Protein AF-A0A1S3XI38-F1 (afdb_monomer)

Nearest PDB structures (foldseek):
  6ff7-assembly1_C  TM=2.423E-01  e=7.718E+00  Homo sapiens

Secondary structure (DSSP, 8-state):
--HHHHHHHHHHHHHHHHHHHHHTTTS-----TT--EEEEEEEEEEEEETTEEEEEEEEEEE----GGG--PPP--PPPTT-----PPPP----------

pLDDT: mean 75.16, std 11.04, range [54.78, 96.38]

Foldseek 3Di:
DDPVVVVVVVVVVVVVVVVVVVVVVPDDDDDDPPFDWDWDWAWPPPDDDPNDGDIDIDDTDGDPDDPVPDPDDPDQDADPVSDHDDDDDDDPDDDDDDDD

Mean predicted aligned error: 16.24 Å

Sequence (100 aa):
MDKVQLIRQRLLAAQSRQKSYADKRRRDLVFTIGDKVLLRVSPLKGVMRFGKRVFHVSMLRKCISDSSQVIEAPTIPLDEKLSYEEKPMAIVDRQIIKLR

Organism: Nicotiana tabacum (NCBI:txid4097)

Solvent-accessible surface area (backbone atoms only — not comparable to full-atom values): 6950 Å² total; per-residue (Å²): 130,60,71,68,58,55,50,52,51,52,50,50,54,50,52,52,51,54,50,50,60,54,51,73,74,64,63,78,89,81,80,58,95,88,66,48,65,45,74,44,75,44,78,40,84,94,46,66,59,95,89,36,86,40,66,43,77,45,68,83,38,86,44,90,70,65,82,87,73,64,76,77,76,78,85,74,85,64,46,99,83,70,53,80,86,90,72,92,78,80,85,87,78,83,89,82,84,82,82,131

Radius of gyration: 23.72 Å; Cα contacts (8 Å, |Δi|>4): 50; chains: 1; bounding box: 44×32×73 Å

Structure (mmCIF, N/CA/C/O backbone):
data_AF-A0A1S3XI38-F1
#
_entry.id   AF-A0A1S3XI38-F1
#
loop_
_atom_site.group_PDB
_atom_site.id
_atom_site.type_symbol
_atom_site.label_atom_id
_atom_site.label_alt_id
_atom_site.label_comp_id
_atom_site.label_asym_id
_atom_site.label_entity_id
_atom_site.label_seq_id
_atom_site.pdbx_PDB_ins_code
_atom_site.Cartn_x
_atom_site.Cartn_y
_atom_site.Cartn_z
_atom_site.occupancy
_atom_site.B_iso_or_equiv
_atom_site.auth_seq_id
_atom_site.auth_comp_id
_atom_site.auth_asym_id
_atom_site.auth_atom_id
_atom_site.pdbx_PDB_model_num
ATOM 1 N N . MET A 1 1 ? 24.839 5.321 -40.556 1.00 61.56 1 MET A N 1
ATOM 2 C CA . MET A 1 1 ? 24.607 4.432 -39.398 1.00 61.56 1 MET A CA 1
ATOM 3 C C . MET A 1 1 ? 24.409 3.025 -39.916 1.00 61.56 1 MET A C 1
ATOM 5 O O . MET A 1 1 ? 23.450 2.797 -40.649 1.00 61.56 1 MET A O 1
ATOM 9 N N . ASP A 1 2 ? 25.318 2.111 -39.591 1.00 86.50 2 ASP A N 1
ATOM 10 C CA . ASP A 1 2 ? 25.211 0.724 -40.041 1.00 86.50 2 ASP A CA 1
ATOM 11 C C . ASP A 1 2 ? 23.944 0.066 -39.487 1.00 86.50 2 ASP A C 1
ATOM 13 O O . ASP A 1 2 ? 23.654 0.142 -38.290 1.00 86.50 2 ASP A O 1
ATOM 17 N N . LYS A 1 3 ? 23.186 -0.626 -40.348 1.00 88.94 3 LYS A N 1
ATOM 18 C CA . LYS A 1 3 ? 21.930 -1.300 -39.960 1.00 88.94 3 LYS A CA 1
ATOM 19 C C . LYS A 1 3 ? 22.143 -2.292 -38.808 1.00 88.94 3 LYS A C 1
ATOM 21 O O . LYS A 1 3 ? 21.278 -2.445 -37.947 1.00 88.94 3 LYS A O 1
ATOM 26 N N . VAL A 1 4 ? 23.324 -2.907 -38.752 1.00 91.31 4 VAL A N 1
ATOM 27 C CA . VAL A 1 4 ? 23.741 -3.830 -37.687 1.00 91.31 4 VAL A CA 1
ATOM 28 C C . VAL A 1 4 ? 23.870 -3.120 -36.335 1.00 91.31 4 VAL A C 1
ATOM 30 O O . VAL A 1 4 ? 23.421 -3.651 -35.317 1.00 91.31 4 VAL A O 1
ATOM 33 N N . GLN A 1 5 ? 24.425 -1.906 -36.307 1.00 91.69 5 GLN A N 1
ATOM 34 C CA . GLN A 1 5 ? 24.540 -1.119 -35.076 1.00 91.69 5 GLN A CA 1
ATOM 35 C C . GLN A 1 5 ? 23.157 -0.738 -34.535 1.00 91.69 5 GLN A C 1
ATOM 37 O O . GLN A 1 5 ? 22.905 -0.878 -33.339 1.00 91.69 5 GLN A O 1
ATOM 42 N N . LEU A 1 6 ? 22.230 -0.354 -35.419 1.00 93.31 6 LEU A N 1
ATOM 43 C CA . LEU A 1 6 ? 20.861 -0.002 -35.036 1.00 93.31 6 LEU A CA 1
ATOM 44 C C . LEU A 1 6 ? 20.104 -1.185 -34.408 1.00 93.31 6 LEU A C 1
ATOM 46 O O . LEU A 1 6 ? 19.402 -1.014 -33.409 1.00 93.31 6 LEU A O 1
ATOM 50 N N . ILE A 1 7 ? 20.257 -2.393 -34.961 1.00 93.44 7 ILE A N 1
ATOM 51 C CA . ILE A 1 7 ? 19.624 -3.609 -34.426 1.00 93.44 7 ILE A CA 1
ATOM 52 C C . ILE A 1 7 ? 20.168 -3.930 -33.031 1.00 93.44 7 ILE A C 1
ATOM 54 O O . ILE A 1 7 ? 19.381 -4.150 -32.109 1.00 93.44 7 ILE A O 1
ATOM 58 N N . ARG A 1 8 ? 21.495 -3.888 -32.845 1.00 94.69 8 ARG A N 1
ATOM 59 C CA . ARG A 1 8 ? 22.122 -4.108 -31.530 1.00 94.69 8 ARG A CA 1
ATOM 60 C C . ARG A 1 8 ? 21.623 -3.101 -30.495 1.00 94.69 8 ARG A C 1
ATOM 62 O O . ARG A 1 8 ? 21.280 -3.489 -29.381 1.00 94.69 8 ARG A O 1
ATOM 69 N N . GLN A 1 9 ? 21.504 -1.831 -30.876 1.00 95.25 9 GLN A N 1
ATOM 70 C CA . GLN A 1 9 ? 21.036 -0.770 -29.984 1.00 95.25 9 GLN A CA 1
ATOM 71 C C . GLN A 1 9 ? 19.569 -0.970 -29.567 1.00 95.25 9 GLN A C 1
ATOM 73 O O . GLN A 1 9 ? 19.230 -0.848 -28.388 1.00 95.25 9 GLN A O 1
ATOM 78 N N . ARG A 1 10 ? 18.694 -1.352 -30.508 1.00 95.38 10 ARG A N 1
ATOM 79 C CA . ARG A 1 10 ? 17.281 -1.658 -30.224 1.00 95.38 10 AR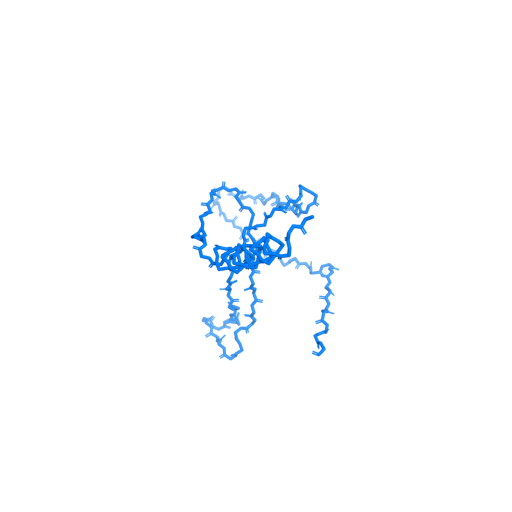G A CA 1
ATOM 80 C C . ARG A 1 10 ? 17.119 -2.900 -29.348 1.00 95.38 10 ARG A C 1
ATOM 82 O O . ARG A 1 10 ? 16.283 -2.892 -28.444 1.00 95.38 10 ARG A O 1
ATOM 89 N N . LEU A 1 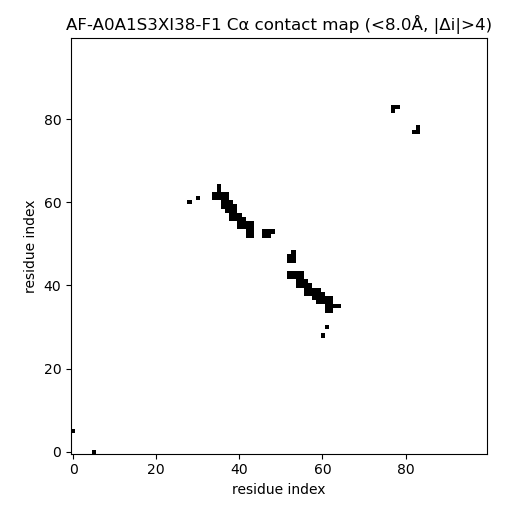11 ? 17.927 -3.933 -29.584 1.00 96.38 11 LEU A N 1
ATOM 90 C CA . LEU A 1 11 ? 17.938 -5.153 -28.778 1.00 96.38 11 LEU A CA 1
ATOM 91 C C . LEU A 1 11 ? 18.356 -4.855 -27.330 1.00 96.38 11 LEU A C 1
ATOM 93 O O . LEU A 1 11 ? 17.663 -5.259 -26.396 1.00 96.38 11 LEU A O 1
ATOM 97 N N . LEU A 1 12 ? 19.427 -4.078 -27.142 1.00 96.06 12 LEU A N 1
ATOM 98 C CA . LEU A 1 12 ? 19.889 -3.634 -25.823 1.00 96.06 12 LEU A CA 1
ATOM 99 C C . LEU A 1 12 ? 18.827 -2.797 -25.099 1.00 96.06 12 LEU A C 1
ATOM 101 O O . LEU A 1 12 ? 18.547 -3.035 -23.924 1.00 96.06 12 LEU A O 1
ATOM 105 N N . ALA A 1 13 ? 18.171 -1.867 -25.798 1.00 94.00 13 ALA A N 1
ATOM 106 C CA . ALA A 1 13 ? 17.092 -1.063 -25.227 1.00 94.00 13 ALA A CA 1
ATOM 107 C C . ALA A 1 13 ? 15.870 -1.913 -24.827 1.00 94.00 13 ALA A C 1
ATOM 109 O O . ALA A 1 13 ? 15.226 -1.651 -23.810 1.00 94.00 13 ALA A O 1
ATOM 110 N N . ALA A 1 14 ? 15.531 -2.948 -25.601 1.00 92.75 14 ALA A N 1
ATOM 111 C CA . ALA A 1 14 ? 14.467 -3.889 -25.255 1.00 92.75 14 ALA A CA 1
ATOM 112 C C . ALA A 1 14 ? 14.825 -4.736 -24.022 1.00 92.75 14 ALA A C 1
ATOM 114 O O . ALA A 1 14 ? 14.015 -4.830 -23.100 1.00 92.75 14 ALA A O 1
ATOM 115 N N . GLN A 1 15 ? 16.044 -5.283 -23.962 1.00 94.31 15 GLN A N 1
ATOM 116 C CA . GLN A 1 15 ? 16.517 -6.051 -22.806 1.00 94.31 15 GLN A CA 1
ATOM 117 C C . GLN A 1 15 ? 16.595 -5.200 -21.534 1.00 94.31 15 GLN A C 1
ATOM 119 O O . GLN A 1 15 ? 16.157 -5.643 -20.475 1.00 94.31 15 GLN A O 1
ATOM 124 N N . SER A 1 16 ? 17.096 -3.967 -21.635 1.00 92.00 16 SER A N 1
ATOM 125 C CA . SER A 1 16 ? 17.143 -3.027 -20.511 1.00 92.00 16 SER A CA 1
ATOM 126 C C . SER A 1 16 ? 15.740 -2.714 -19.973 1.00 92.00 16 SER A C 1
ATOM 128 O O . SER A 1 16 ? 15.511 -2.767 -18.765 1.00 92.00 16 SER A O 1
ATOM 130 N N . ARG A 1 17 ? 14.756 -2.496 -20.861 1.00 85.88 17 ARG A N 1
ATOM 131 C CA . ARG A 1 17 ? 13.347 -2.312 -20.466 1.00 85.88 17 ARG A CA 1
ATOM 132 C C . ARG A 1 17 ? 12.774 -3.535 -19.749 1.00 85.88 17 ARG A C 1
ATOM 134 O O . ARG A 1 17 ? 12.154 -3.375 -18.702 1.00 85.88 17 ARG A O 1
ATOM 141 N N . GLN A 1 18 ? 13.005 -4.737 -20.279 1.00 85.44 18 GLN A N 1
ATOM 142 C CA . GLN A 1 18 ? 12.568 -5.992 -19.652 1.00 85.44 18 GLN A CA 1
ATOM 143 C C . GLN A 1 18 ? 13.161 -6.162 -18.245 1.00 85.44 18 GLN A C 1
ATOM 145 O O . GLN A 1 18 ? 12.421 -6.410 -17.293 1.00 85.44 18 GLN A O 1
ATOM 150 N N . LYS A 1 19 ? 14.473 -5.933 -18.089 1.00 83.06 19 LYS A N 1
ATOM 151 C CA . LYS A 1 19 ? 15.145 -5.966 -16.780 1.00 83.06 19 LYS A CA 1
ATOM 152 C C . LYS A 1 19 ? 14.574 -4.922 -15.821 1.00 83.06 19 LYS A C 1
ATOM 154 O O . LYS A 1 19 ? 14.186 -5.270 -14.716 1.00 83.06 19 LYS A O 1
ATOM 159 N N . SER A 1 20 ? 14.372 -3.682 -16.270 1.00 80.88 20 SER A N 1
ATOM 160 C CA . SER A 1 20 ? 13.773 -2.627 -15.441 1.00 80.88 20 SER A CA 1
ATOM 161 C C . SER A 1 20 ? 12.364 -2.976 -14.937 1.00 80.88 20 SER A C 1
ATOM 163 O O . SER A 1 20 ? 12.046 -2.703 -13.777 1.00 80.88 20 SER A O 1
ATOM 165 N N . TYR A 1 21 ? 11.515 -3.592 -15.771 1.00 71.31 21 TYR A N 1
ATOM 166 C CA . TYR A 1 21 ? 10.186 -4.046 -15.345 1.00 71.31 21 TYR A CA 1
ATOM 167 C C . TYR A 1 21 ? 10.255 -5.144 -14.279 1.00 71.31 21 TYR A C 1
ATOM 169 O O . TYR A 1 21 ? 9.469 -5.108 -13.328 1.00 71.31 21 TYR A O 1
ATOM 177 N N . ALA A 1 22 ? 11.196 -6.082 -14.411 1.00 63.59 22 ALA A N 1
ATOM 178 C CA . ALA A 1 22 ? 11.426 -7.128 -13.420 1.00 63.59 22 ALA A CA 1
ATOM 179 C C . ALA A 1 22 ? 12.003 -6.557 -12.109 1.00 63.59 22 ALA A C 1
ATOM 181 O O . ALA A 1 22 ? 11.483 -6.839 -11.030 1.00 63.59 22 ALA A O 1
ATOM 182 N N . ASP A 1 23 ? 13.008 -5.685 -12.195 1.00 67.50 23 ASP A N 1
ATOM 183 C CA . ASP A 1 23 ? 13.725 -5.131 -11.042 1.00 67.50 23 ASP A CA 1
ATOM 184 C C . ASP A 1 23 ? 12.859 -4.156 -10.230 1.00 67.50 23 ASP A C 1
ATOM 186 O O . ASP A 1 23 ? 12.901 -4.147 -8.998 1.00 67.50 23 ASP A O 1
ATOM 190 N N . LYS A 1 24 ? 11.981 -3.375 -10.883 1.00 62.75 24 LYS A N 1
ATOM 191 C CA . LYS A 1 24 ? 11.003 -2.512 -10.188 1.00 62.75 24 LYS A CA 1
ATOM 192 C C . LYS A 1 24 ? 10.010 -3.293 -9.323 1.00 62.75 24 LYS A C 1
ATOM 194 O O . LYS A 1 24 ? 9.429 -2.702 -8.418 1.00 62.75 24 LYS A O 1
ATOM 199 N N . ARG A 1 25 ? 9.803 -4.587 -9.589 1.00 58.31 25 ARG A N 1
ATOM 200 C CA . ARG A 1 25 ? 8.923 -5.469 -8.805 1.00 58.31 25 ARG A CA 1
ATOM 201 C C . ARG A 1 25 ? 9.668 -6.379 -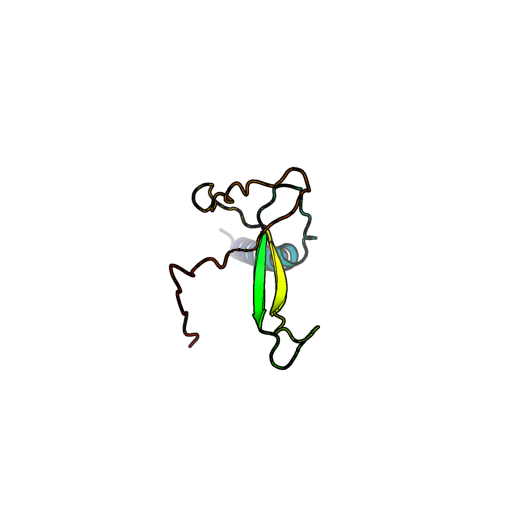7.824 1.00 58.31 25 ARG A C 1
ATOM 203 O O . ARG A 1 25 ? 9.006 -7.096 -7.083 1.00 58.31 25 ARG A O 1
ATOM 210 N N . ARG A 1 26 ? 11.006 -6.342 -7.816 1.00 60.09 26 ARG A N 1
ATOM 211 C CA . ARG A 1 26 ? 11.880 -7.166 -6.962 1.00 60.09 26 ARG A CA 1
ATOM 212 C C . ARG A 1 26 ? 12.600 -6.397 -5.855 1.00 60.09 26 ARG A C 1
ATOM 214 O O . ARG A 1 26 ? 13.360 -7.006 -5.117 1.00 60.09 26 ARG A O 1
ATOM 221 N N . ARG A 1 27 ? 12.410 -5.080 -5.735 1.00 60.12 27 ARG A N 1
ATOM 222 C CA . ARG A 1 27 ? 12.988 -4.339 -4.608 1.00 60.12 27 ARG A CA 1
ATOM 223 C C . ARG A 1 27 ? 12.272 -4.712 -3.317 1.00 60.12 27 ARG A C 1
ATOM 225 O O . ARG A 1 27 ? 11.054 -4.548 -3.235 1.00 60.12 27 ARG A O 1
ATOM 232 N N . ASP A 1 28 ? 13.047 -5.153 -2.332 1.00 60.47 28 ASP A N 1
ATOM 233 C CA . ASP A 1 28 ? 12.568 -5.318 -0.968 1.00 60.47 28 ASP A CA 1
ATOM 234 C C . ASP A 1 28 ? 12.021 -3.986 -0.467 1.00 60.47 28 ASP A C 1
ATOM 236 O O . ASP A 1 28 ? 12.599 -2.909 -0.653 1.00 60.47 28 ASP A O 1
ATOM 240 N N . LEU A 1 29 ? 10.829 -4.058 0.103 1.00 69.00 29 LEU A N 1
ATOM 241 C CA . LEU A 1 29 ? 10.078 -2.896 0.515 1.00 69.00 29 LEU A CA 1
ATOM 242 C C . LEU A 1 29 ? 10.569 -2.470 1.904 1.00 69.00 29 LEU A C 1
ATOM 244 O O . LEU A 1 29 ? 10.063 -2.937 2.920 1.00 69.00 29 LEU A O 1
ATOM 248 N N . VAL A 1 30 ? 11.594 -1.618 1.931 1.00 72.25 30 VAL A N 1
ATOM 249 C CA . VAL A 1 30 ? 12.172 -1.076 3.168 1.00 72.25 30 VAL A CA 1
ATOM 250 C C . VAL A 1 30 ? 11.500 0.251 3.511 1.00 72.25 30 VAL A C 1
ATOM 252 O O . VAL A 1 30 ? 11.426 1.154 2.673 1.00 72.25 30 VAL A O 1
ATOM 255 N N . PHE A 1 31 ? 11.025 0.363 4.750 1.00 73.69 31 PHE A N 1
ATOM 256 C CA . PHE A 1 31 ? 10.382 1.558 5.286 1.00 73.69 31 PHE A CA 1
ATOM 257 C C . PHE A 1 31 ? 11.182 2.123 6.445 1.00 73.69 31 PHE A C 1
ATOM 259 O O . PHE A 1 31 ? 11.653 1.377 7.302 1.00 73.69 31 PHE A O 1
ATOM 266 N N . THR A 1 32 ? 11.282 3.444 6.493 1.00 78.50 32 THR A N 1
ATOM 267 C CA . THR A 1 32 ? 11.786 4.169 7.658 1.00 78.50 32 THR A CA 1
ATOM 268 C C . THR A 1 32 ? 10.641 4.871 8.376 1.00 78.50 32 THR A C 1
ATOM 270 O O . THR A 1 32 ? 9.617 5.199 7.773 1.00 78.50 32 THR A O 1
ATOM 273 N N . ILE A 1 33 ? 10.813 5.127 9.673 1.00 73.88 33 ILE A N 1
ATOM 274 C CA . ILE A 1 33 ? 9.869 5.943 10.445 1.00 73.88 33 ILE A CA 1
ATOM 275 C C . ILE A 1 33 ? 9.736 7.308 9.749 1.00 73.88 33 ILE A C 1
ATOM 277 O O . ILE A 1 33 ? 10.740 7.932 9.413 1.00 73.88 33 ILE A O 1
ATOM 281 N N . GLY A 1 34 ? 8.498 7.734 9.484 1.00 75.56 34 GLY A N 1
ATOM 282 C CA . GLY A 1 34 ? 8.188 8.964 8.743 1.00 75.56 34 GLY A CA 1
ATOM 283 C C . GLY A 1 34 ? 7.899 8.777 7.246 1.00 75.56 34 GLY A C 1
ATOM 284 O O . GLY A 1 34 ? 7.392 9.705 6.616 1.00 75.56 34 GLY A O 1
ATOM 285 N N . ASP A 1 35 ? 8.141 7.594 6.668 1.00 75.94 35 ASP A N 1
ATOM 286 C CA . ASP A 1 35 ? 7.722 7.299 5.294 1.00 75.94 35 ASP A CA 1
ATOM 287 C C . ASP A 1 35 ? 6.192 7.225 5.184 1.00 75.94 35 ASP A C 1
ATOM 289 O O . ASP A 1 35 ? 5.522 6.504 5.925 1.00 75.94 35 ASP A O 1
ATOM 293 N N . LYS A 1 36 ? 5.629 7.910 4.186 1.00 70.38 36 LYS A N 1
ATOM 294 C CA . LYS A 1 36 ? 4.205 7.795 3.853 1.00 70.38 36 LYS A CA 1
ATOM 295 C C . LYS A 1 36 ? 3.976 6.574 2.967 1.00 70.38 36 LYS A C 1
ATOM 297 O O . LYS A 1 36 ? 4.658 6.382 1.957 1.00 70.38 36 LYS A O 1
ATOM 302 N N . VAL A 1 37 ? 2.988 5.754 3.321 1.00 74.25 37 VAL A N 1
ATOM 303 C CA . VAL A 1 37 ? 2.642 4.527 2.591 1.00 74.25 37 VAL A CA 1
ATOM 304 C C . VAL A 1 37 ? 1.188 4.534 2.151 1.00 74.25 37 VAL A C 1
ATOM 306 O O . VAL A 1 37 ? 0.301 4.954 2.889 1.00 74.25 37 VAL A O 1
ATOM 309 N N . LEU A 1 38 ? 0.935 4.042 0.941 1.00 74.56 38 LEU A N 1
ATOM 310 C CA . LEU A 1 38 ? -0.415 3.786 0.462 1.00 74.56 38 LEU A CA 1
ATOM 311 C C . LEU A 1 38 ? -0.828 2.371 0.872 1.00 74.56 38 LEU A C 1
ATOM 313 O O . LEU A 1 38 ? -0.105 1.413 0.589 1.00 74.56 38 LEU A O 1
ATOM 317 N N . LEU A 1 39 ? -2.000 2.259 1.497 1.00 81.94 39 LEU A N 1
ATOM 318 C CA . LEU A 1 39 ? -2.630 0.996 1.874 1.00 81.94 39 LEU A CA 1
ATOM 319 C C . LEU A 1 39 ? -3.760 0.666 0.905 1.00 81.94 39 LEU A C 1
ATOM 321 O O . LEU A 1 39 ? -4.624 1.504 0.642 1.00 81.94 39 LEU A O 1
ATOM 325 N N . ARG A 1 40 ? -3.809 -0.577 0.417 1.00 80.06 40 ARG A N 1
ATOM 326 C CA . ARG A 1 40 ? -4.971 -1.067 -0.327 1.00 80.06 40 ARG A CA 1
ATOM 327 C C . ARG A 1 40 ? -5.920 -1.794 0.614 1.00 80.06 40 ARG A C 1
ATOM 329 O O . ARG A 1 40 ? -5.654 -2.925 1.023 1.00 80.06 40 ARG A O 1
ATOM 336 N N . VAL A 1 41 ? -7.044 -1.152 0.909 1.00 82.06 41 VAL A N 1
ATOM 337 C CA . VAL A 1 41 ? -8.092 -1.691 1.779 1.00 82.06 41 VAL A CA 1
ATOM 338 C C . VAL A 1 41 ? -9.218 -2.274 0.927 1.00 82.06 41 VAL A C 1
ATOM 340 O O . VAL A 1 41 ? -9.729 -1.608 0.029 1.00 82.06 41 VAL A O 1
ATOM 343 N N . SER A 1 42 ? -9.617 -3.515 1.193 1.00 81.94 42 SER A N 1
ATOM 344 C CA . SER A 1 42 ? -10.764 -4.153 0.538 1.00 81.94 42 SER A CA 1
ATOM 345 C C . SER A 1 42 ? -11.648 -4.859 1.565 1.00 81.94 42 SER A C 1
ATOM 347 O O . SER A 1 42 ? -11.118 -5.567 2.419 1.00 81.94 42 SER A O 1
ATOM 349 N N . PRO A 1 43 ? -12.982 -4.711 1.514 1.00 83.69 43 PRO A N 1
ATOM 350 C CA . PRO A 1 43 ? -13.874 -5.371 2.464 1.00 83.69 43 PRO A CA 1
ATOM 351 C C . PRO A 1 43 ? -13.745 -6.893 2.368 1.00 83.69 43 PRO A C 1
ATOM 353 O O . PRO A 1 43 ? -13.802 -7.462 1.278 1.00 83.69 43 PRO A O 1
ATOM 356 N N . LEU A 1 44 ? -13.580 -7.555 3.513 1.00 81.94 44 LEU A N 1
ATOM 357 C CA . LEU A 1 44 ? -13.500 -9.009 3.586 1.00 81.94 44 LEU A CA 1
ATOM 358 C C . LEU A 1 44 ? -14.937 -9.549 3.698 1.00 81.94 44 LEU A C 1
ATOM 360 O O . LEU A 1 44 ?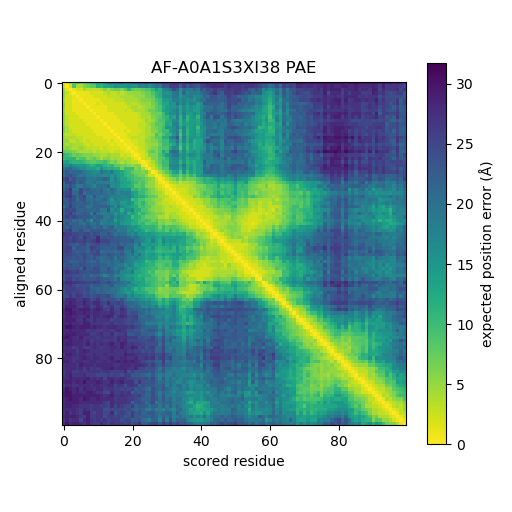 -15.520 -9.623 4.780 1.00 81.94 44 LEU A O 1
ATOM 364 N N . LYS A 1 45 ? -15.570 -9.826 2.550 1.00 78.31 45 LYS A N 1
ATOM 365 C CA . LYS A 1 45 ? -16.983 -10.238 2.500 1.00 78.31 45 LYS A CA 1
ATOM 366 C C . LYS A 1 45 ? -17.181 -11.554 3.261 1.00 78.31 45 LYS A C 1
ATOM 368 O O . LYS A 1 45 ? -16.485 -12.526 2.999 1.00 78.31 45 LYS A O 1
ATOM 373 N N . GLY A 1 46 ? -18.143 -11.576 4.185 1.00 76.94 46 GLY A N 1
ATOM 374 C CA . GLY A 1 46 ? -18.495 -12.768 4.967 1.00 76.94 46 GLY A CA 1
ATOM 375 C C . GLY A 1 46 ? -17.571 -13.071 6.149 1.00 76.94 46 GLY A C 1
ATOM 376 O O . GLY A 1 46 ? -17.848 -14.005 6.892 1.00 76.94 46 GLY A O 1
ATOM 377 N N . VAL A 1 47 ? -16.513 -12.280 6.367 1.00 75.94 47 VAL A N 1
ATOM 378 C CA . VAL A 1 47 ? -15.609 -12.476 7.504 1.00 75.94 47 VAL A CA 1
ATOM 379 C C . VAL A 1 47 ? -15.942 -11.488 8.614 1.00 75.94 47 VAL A C 1
ATOM 381 O O . VAL A 1 47 ? -15.766 -10.274 8.484 1.00 75.94 47 VAL A O 1
ATOM 384 N N . MET A 1 48 ? -16.418 -12.043 9.724 1.00 81.50 48 MET A N 1
ATOM 385 C CA . MET A 1 48 ? -16.679 -11.329 10.967 1.00 81.50 48 MET A CA 1
ATOM 386 C C . MET A 1 48 ? -15.622 -11.744 11.986 1.00 81.50 48 MET A C 1
ATOM 388 O O . MET A 1 48 ? -15.446 -12.932 12.245 1.00 81.50 48 MET A O 1
ATOM 392 N N . ARG A 1 49 ? -14.921 -10.778 12.582 1.00 75.88 49 ARG A N 1
ATOM 393 C CA . ARG A 1 49 ? -13.988 -11.031 13.690 1.00 75.88 49 ARG A CA 1
ATOM 394 C C . ARG A 1 49 ? -14.468 -10.219 14.879 1.00 75.88 49 ARG A C 1
ATOM 396 O O . ARG A 1 49 ? -14.682 -9.017 14.751 1.00 75.88 49 ARG A O 1
ATOM 403 N N . PHE A 1 50 ? -14.708 -10.893 16.002 1.00 84.81 50 PHE A N 1
ATOM 404 C CA . PHE A 1 50 ? -15.276 -10.282 17.212 1.00 84.81 50 PHE A CA 1
ATOM 405 C C . PHE A 1 50 ? -16.596 -9.529 16.962 1.00 84.81 50 PHE A C 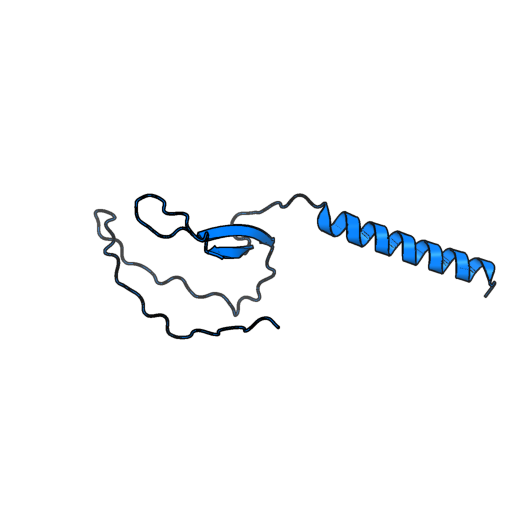1
ATOM 407 O O . PHE A 1 50 ? -16.813 -8.439 17.480 1.00 84.81 50 PHE A O 1
ATOM 414 N N . GLY A 1 51 ? -17.458 -10.074 16.098 1.00 83.38 51 GLY A N 1
ATOM 415 C CA . GLY A 1 51 ? -18.752 -9.458 15.786 1.00 83.38 51 GLY A CA 1
ATOM 416 C C . GLY A 1 51 ? -18.680 -8.169 14.955 1.00 83.38 51 GLY A C 1
ATOM 417 O O . GLY A 1 51 ? -19.711 -7.539 14.740 1.00 83.38 51 GLY A O 1
ATOM 418 N N . LYS A 1 52 ? -17.506 -7.782 14.436 1.00 82.06 52 LYS A N 1
ATOM 419 C CA . LYS A 1 52 ? -17.338 -6.615 13.555 1.00 82.06 52 LYS A CA 1
ATOM 420 C C . LYS A 1 52 ? -16.933 -7.038 12.139 1.00 82.06 52 LYS A C 1
ATOM 422 O O . LYS A 1 52 ? -16.217 -8.025 11.951 1.00 82.06 52 LYS A O 1
ATOM 427 N N . ARG A 1 53 ? -17.385 -6.270 11.136 1.00 81.62 53 ARG A N 1
ATOM 428 C CA . ARG A 1 53 ? -16.960 -6.426 9.732 1.00 81.62 53 ARG A CA 1
ATOM 429 C C . ARG A 1 53 ? -15.481 -6.078 9.613 1.00 81.62 53 ARG A C 1
ATOM 431 O O . ARG A 1 53 ? -15.072 -5.006 10.052 1.00 81.62 53 ARG A O 1
ATOM 438 N N . VAL A 1 54 ? -14.701 -6.964 9.003 1.00 83.88 54 VAL A N 1
ATOM 439 C CA . VAL A 1 54 ? -13.252 -6.788 8.854 1.00 83.88 54 VAL A CA 1
ATOM 440 C C . VAL A 1 54 ? -12.912 -6.378 7.424 1.00 83.88 54 VAL A C 1
ATOM 442 O O . VAL A 1 54 ? -13.517 -6.848 6.459 1.00 83.88 54 VAL A O 1
ATOM 445 N N . PHE A 1 55 ? -11.917 -5.507 7.279 1.00 85.56 55 PHE A N 1
ATOM 446 C CA . PHE A 1 55 ? -11.328 -5.173 5.989 1.00 85.56 55 PHE A CA 1
ATOM 447 C C . PHE A 1 55 ? -9.984 -5.883 5.834 1.00 85.56 55 PHE A C 1
ATOM 449 O O . PHE A 1 55 ? -9.188 -5.952 6.767 1.00 85.56 55 PHE A O 1
ATOM 456 N N . HIS A 1 56 ? -9.728 -6.398 4.638 1.00 82.12 56 HIS A N 1
ATOM 457 C CA . HIS A 1 56 ? -8.401 -6.815 4.226 1.00 82.12 56 HIS A CA 1
ATOM 458 C C . HIS A 1 56 ? -7.548 -5.585 3.947 1.00 82.12 56 HIS A C 1
ATOM 460 O O . HIS A 1 56 ? -7.965 -4.708 3.188 1.00 82.12 56 HIS A O 1
ATOM 466 N N . VAL A 1 57 ? -6.338 -5.558 4.487 1.00 79.00 57 VAL A N 1
ATOM 467 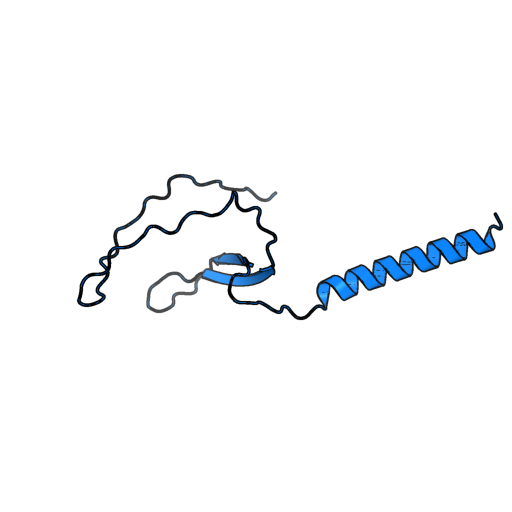C CA . VAL A 1 57 ? -5.336 -4.553 4.143 1.00 79.00 57 VAL A CA 1
ATOM 468 C C . VAL A 1 57 ? -4.202 -5.272 3.426 1.00 79.00 57 VAL A C 1
ATOM 470 O O . VAL A 1 57 ? -3.609 -6.203 3.958 1.00 79.00 57 VAL A O 1
ATOM 473 N N . SER A 1 58 ? -3.932 -4.871 2.187 1.00 70.94 58 SER A N 1
ATOM 474 C CA . SER A 1 58 ? -2.881 -5.441 1.340 1.00 70.94 58 SER A CA 1
ATOM 475 C C . SER A 1 58 ? -2.067 -4.343 0.675 1.00 70.94 58 SER A C 1
ATOM 477 O O . SER A 1 58 ? -2.507 -3.200 0.617 1.00 70.94 58 SER A O 1
ATOM 479 N N . MET A 1 59 ? -0.914 -4.719 0.117 1.00 66.38 59 MET A N 1
ATOM 480 C CA . MET A 1 59 ? -0.044 -3.860 -0.694 1.00 66.38 59 MET A CA 1
ATOM 481 C C . MET A 1 59 ? 0.337 -2.537 -0.019 1.00 66.38 59 MET A C 1
ATOM 483 O O . MET A 1 59 ? -0.330 -1.523 -0.195 1.00 66.38 59 MET A O 1
ATOM 487 N N . LEU A 1 60 ? 1.483 -2.539 0.655 1.00 68.44 60 LEU A N 1
ATOM 488 C CA . LEU A 1 60 ? 2.166 -1.320 1.068 1.00 68.44 60 LEU A CA 1
ATOM 489 C C . LEU A 1 60 ? 2.948 -0.771 -0.137 1.00 68.44 60 LEU A C 1
ATOM 491 O O . LEU A 1 60 ? 3.783 -1.469 -0.711 1.00 68.44 60 LEU A O 1
ATOM 495 N N . ARG A 1 61 ? 2.674 0.462 -0.567 1.00 66.44 61 ARG A N 1
ATOM 496 C CA . ARG A 1 61 ? 3.513 1.164 -1.557 1.00 66.44 61 ARG A CA 1
ATOM 497 C C . ARG A 1 61 ? 4.081 2.426 -0.935 1.00 66.44 61 ARG A C 1
ATOM 499 O O . ARG A 1 61 ? 3.327 3.184 -0.335 1.00 66.44 61 ARG A O 1
ATOM 506 N N . LYS A 1 62 ? 5.381 2.675 -1.113 1.00 64.56 62 LYS A N 1
ATOM 507 C CA . LYS A 1 62 ? 6.008 3.938 -0.702 1.00 64.56 62 LYS A CA 1
ATOM 508 C C . LYS A 1 62 ? 5.400 5.079 -1.525 1.00 64.56 62 LYS A C 1
ATOM 510 O O . LYS A 1 62 ? 5.469 5.057 -2.754 1.00 64.56 62 LYS A O 1
ATOM 515 N N . CYS A 1 63 ? 4.746 6.016 -0.850 1.00 59.22 63 CYS A N 1
ATOM 516 C CA . CYS A 1 63 ? 4.104 7.172 -1.455 1.00 59.22 63 CYS A CA 1
ATOM 517 C C . CYS A 1 63 ? 5.054 8.366 -1.361 1.00 59.22 63 CYS A C 1
ATOM 519 O O . CYS A 1 63 ? 5.424 8.786 -0.266 1.00 59.22 63 CYS A O 1
ATOM 521 N N . ILE A 1 64 ? 5.433 8.934 -2.503 1.00 59.06 64 ILE A N 1
ATOM 522 C CA . ILE A 1 64 ? 6.103 10.235 -2.548 1.00 59.06 64 ILE A CA 1
ATOM 523 C C . ILE A 1 64 ? 4.967 11.253 -2.469 1.00 59.06 64 ILE A C 1
ATOM 525 O O . ILE A 1 64 ? 4.301 11.506 -3.465 1.00 59.06 64 ILE A O 1
ATOM 529 N N . SER A 1 65 ? 4.637 11.701 -1.260 1.00 54.78 65 SER A N 1
ATOM 530 C CA . SER A 1 65 ? 3.499 12.605 -1.058 1.00 54.78 65 SER A CA 1
ATOM 531 C C . SER A 1 65 ? 4.018 14.032 -0.992 1.00 54.78 65 SER A C 1
ATOM 533 O O . SER A 1 65 ? 4.812 14.328 -0.097 1.00 54.78 65 SER A O 1
ATOM 535 N N . ASP A 1 66 ? 3.539 14.907 -1.875 1.00 56.75 66 ASP A N 1
ATOM 536 C CA . ASP A 1 66 ? 3.687 16.348 -1.684 1.00 56.75 66 ASP A CA 1
ATOM 537 C C . ASP A 1 66 ? 3.052 16.743 -0.342 1.00 56.75 66 ASP A C 1
ATOM 539 O O . ASP A 1 66 ? 2.029 16.193 0.087 1.00 56.75 66 ASP A O 1
ATOM 543 N N . SER A 1 67 ? 3.696 17.666 0.368 1.00 57.31 67 SER A N 1
ATOM 544 C CA . SER A 1 67 ? 3.304 18.128 1.707 1.00 57.31 67 SER A CA 1
ATOM 545 C C . SER A 1 67 ? 1.865 18.659 1.789 1.00 57.31 67 SER A C 1
ATOM 547 O O . SER A 1 67 ? 1.312 18.718 2.882 1.00 57.31 67 SER A O 1
ATOM 549 N N . SER A 1 68 ? 1.233 18.962 0.653 1.00 59.91 68 SER A N 1
ATOM 550 C CA . SER A 1 68 ? -0.137 19.470 0.529 1.00 59.91 68 SER A CA 1
ATOM 551 C C . SER A 1 68 ? -1.250 18.451 0.817 1.00 59.91 68 SER A C 1
ATOM 553 O O . SER A 1 68 ? -2.392 18.856 0.994 1.00 59.91 68 SER A O 1
ATOM 555 N N . GLN A 1 69 ? -0.954 17.145 0.879 1.00 56.91 69 GLN A N 1
ATOM 556 C CA . GLN A 1 69 ? -1.952 16.097 1.183 1.00 56.91 69 GLN A CA 1
ATOM 557 C C . GLN A 1 69 ? -1.935 15.630 2.647 1.00 56.91 69 GLN A C 1
ATOM 559 O O . GLN A 1 69 ? -2.541 14.612 2.986 1.00 56.91 69 GLN A O 1
ATOM 564 N N . VAL A 1 70 ? -1.204 16.319 3.526 1.00 56.31 70 VAL A N 1
ATOM 565 C CA . VAL A 1 70 ? -1.196 15.981 4.952 1.00 56.31 70 VAL A CA 1
ATOM 566 C C . VAL A 1 70 ? -2.512 16.445 5.565 1.00 56.31 70 VAL A C 1
ATOM 568 O O . VAL A 1 70 ? -2.726 17.637 5.748 1.00 56.31 70 VAL A O 1
ATOM 571 N N . ILE A 1 71 ? -3.387 15.494 5.893 1.00 61.78 71 ILE A N 1
ATOM 572 C CA . ILE A 1 71 ? -4.451 15.746 6.863 1.00 61.78 71 ILE A CA 1
ATOM 573 C C . ILE A 1 71 ? -3.745 15.868 8.209 1.00 61.78 71 ILE A C 1
ATOM 575 O O . ILE A 1 71 ? -3.157 14.897 8.691 1.00 61.78 71 ILE A O 1
ATOM 579 N N . GLU A 1 72 ? -3.734 17.072 8.766 1.00 61.38 72 GLU A N 1
ATOM 580 C CA . GLU A 1 72 ? -3.197 17.312 10.097 1.00 61.38 72 GLU A CA 1
ATOM 581 C C . GLU A 1 72 ? -4.009 16.479 11.093 1.00 61.38 72 GLU A C 1
ATOM 583 O O . GLU A 1 72 ? -5.242 16.544 11.125 1.00 61.38 72 GLU A O 1
ATOM 588 N N . ALA A 1 73 ? -3.328 15.605 11.837 1.00 62.31 73 ALA A N 1
ATOM 589 C CA . ALA A 1 73 ? -4.000 14.793 12.836 1.00 62.31 73 ALA A CA 1
ATOM 590 C C . ALA A 1 73 ? -4.558 15.740 13.907 1.00 62.31 73 ALA A C 1
ATOM 592 O O . ALA A 1 73 ? -3.804 16.576 14.410 1.00 62.31 73 ALA A O 1
ATOM 593 N N . PRO A 1 74 ? -5.849 15.643 14.263 1.00 66.62 74 PRO A N 1
ATOM 594 C CA . PRO A 1 74 ? -6.390 16.485 15.312 1.00 66.62 74 PRO A CA 1
ATOM 595 C C . PRO A 1 74 ? -5.645 16.190 16.614 1.00 66.62 74 PRO A C 1
ATOM 597 O O . PRO A 1 74 ? -5.498 15.029 17.003 1.00 66.62 74 PRO A O 1
ATOM 600 N N . THR A 1 75 ? -5.177 17.235 17.292 1.00 65.12 75 THR A N 1
ATOM 601 C CA . THR A 1 75 ? -4.618 17.114 18.639 1.00 65.12 75 THR A CA 1
ATOM 602 C C . THR A 1 75 ? -5.736 16.670 19.570 1.00 65.12 75 THR A C 1
ATOM 604 O O . THR A 1 75 ? -6.633 17.447 19.895 1.00 65.12 75 THR A O 1
ATOM 607 N N . ILE A 1 76 ? -5.716 15.398 19.958 1.00 69.75 76 ILE A N 1
ATOM 608 C CA . ILE A 1 76 ? -6.672 14.841 20.908 1.00 69.75 76 ILE A CA 1
ATOM 609 C C . ILE A 1 76 ? -6.172 15.196 22.315 1.00 69.75 76 ILE A C 1
ATOM 611 O O . ILE A 1 76 ? -5.101 14.716 22.696 1.00 69.75 76 ILE A O 1
ATOM 615 N N . PRO A 1 77 ? -6.897 16.015 23.099 1.00 68.69 77 PRO A N 1
ATOM 616 C CA . PRO A 1 77 ? -6.568 16.206 24.503 1.00 68.69 77 PRO A CA 1
ATOM 617 C C . PRO A 1 77 ? -6.778 14.879 25.239 1.00 68.69 77 PRO A C 1
ATOM 619 O O . PRO A 1 77 ? -7.888 14.348 25.272 1.00 68.69 77 PRO A O 1
ATOM 622 N N . LEU A 1 78 ? -5.693 14.325 25.776 1.00 69.31 78 LEU A N 1
ATOM 623 C CA . LEU A 1 78 ? -5.724 13.154 26.646 1.00 69.31 78 LEU A CA 1
ATOM 624 C C . LEU A 1 78 ? -5.922 13.628 28.085 1.00 69.31 78 LEU A C 1
ATOM 626 O O . LEU A 1 78 ? -5.264 14.571 28.522 1.00 69.31 78 LEU A O 1
ATOM 630 N N . ASP A 1 79 ? -6.826 12.977 28.809 1.00 74.94 79 ASP A N 1
ATOM 631 C CA . ASP A 1 79 ? -6.994 13.186 30.249 1.00 74.94 79 ASP A CA 1
ATOM 632 C C . ASP A 1 79 ? -5.752 12.689 31.024 1.00 74.94 79 ASP A C 1
ATOM 634 O O . ASP A 1 79 ? -4.980 11.874 30.514 1.00 74.94 79 ASP A O 1
ATOM 638 N N . GLU A 1 80 ? -5.567 13.119 32.275 1.00 78.12 80 GLU A N 1
ATOM 639 C CA . GLU A 1 80 ? -4.453 12.713 33.156 1.00 78.12 80 GLU A CA 1
ATOM 640 C C . GLU A 1 80 ? -4.373 11.187 33.342 1.00 78.12 80 GLU A C 1
ATOM 642 O O . GLU A 1 80 ? -3.306 10.628 33.596 1.00 78.12 80 GLU A O 1
ATOM 647 N N . LYS A 1 81 ? -5.498 10.487 33.153 1.00 79.38 81 LYS A N 1
ATOM 648 C CA . LYS A 1 81 ? -5.594 9.020 33.180 1.00 79.38 81 LYS A CA 1
ATOM 649 C C . LYS A 1 81 ? -5.290 8.343 31.838 1.00 79.38 81 LYS A C 1
ATOM 651 O O . LYS A 1 81 ? -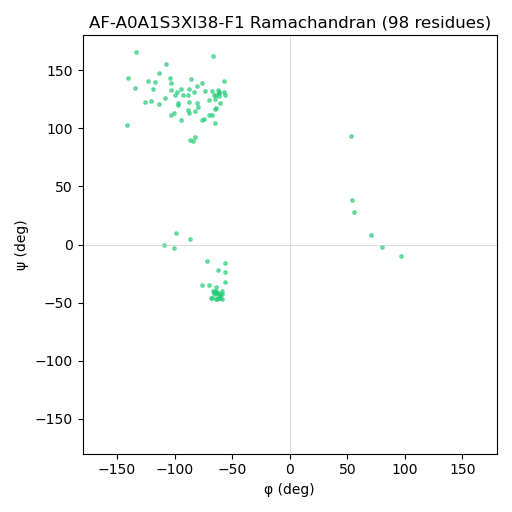5.473 7.132 31.729 1.00 79.38 81 LYS A O 1
ATOM 656 N N . LEU A 1 82 ? -4.876 9.102 30.817 1.00 73.94 82 LEU A N 1
ATOM 657 C CA . LEU A 1 82 ? -4.686 8.655 29.429 1.00 73.94 82 LEU A CA 1
ATOM 658 C C . LEU A 1 82 ? -5.948 8.009 28.826 1.00 73.94 82 LEU A C 1
ATOM 660 O O . LEU A 1 82 ? -5.860 7.149 27.949 1.00 73.94 82 LEU A O 1
ATOM 664 N N . SER A 1 83 ? -7.129 8.406 29.308 1.00 70.38 83 SER A N 1
ATOM 665 C CA . SER A 1 83 ? -8.408 7.921 28.790 1.00 70.38 83 SER A CA 1
ATOM 666 C C . SER A 1 83 ? -8.859 8.759 27.585 1.00 70.38 83 SER A C 1
ATOM 668 O O . SER A 1 83 ? -8.620 9.967 27.538 1.00 70.38 83 SER A O 1
ATOM 670 N N . TYR A 1 84 ? -9.467 8.111 26.586 1.00 72.56 84 TYR A N 1
ATOM 671 C CA . TYR A 1 84 ? -9.963 8.745 25.361 1.00 72.56 84 TYR A CA 1
ATOM 672 C C . TYR A 1 84 ? -11.436 8.399 25.155 1.00 72.56 84 TYR A C 1
ATOM 674 O O . TYR A 1 84 ? -11.797 7.225 25.062 1.00 72.56 84 TYR A O 1
ATOM 682 N N . GLU A 1 85 ? -12.283 9.421 25.056 1.00 74.62 85 GLU A N 1
ATOM 683 C CA . GLU A 1 85 ? -13.674 9.248 24.647 1.00 74.62 85 GLU A CA 1
ATOM 684 C C . GLU A 1 85 ? -13.787 9.317 23.120 1.00 74.62 85 GLU A C 1
ATOM 686 O O . GLU A 1 85 ? -13.581 10.366 22.503 1.00 74.62 85 GLU A O 1
ATOM 691 N N . GLU A 1 86 ? -14.136 8.189 22.497 1.00 74.38 86 GLU A N 1
ATOM 692 C CA . GLU A 1 86 ? -14.373 8.111 21.056 1.00 74.38 86 GLU A CA 1
ATOM 693 C C . GLU A 1 86 ? -15.630 8.909 20.673 1.00 74.38 86 GLU A C 1
ATOM 695 O O . GLU A 1 86 ? -16.758 8.511 20.974 1.00 74.38 86 GLU A O 1
ATOM 700 N N . LYS A 1 87 ? -15.454 10.028 19.958 1.00 77.62 87 LYS A N 1
ATOM 701 C CA . LYS A 1 87 ? -16.566 10.770 19.346 1.00 77.62 87 LYS A CA 1
ATOM 702 C C . LYS A 1 87 ? -16.705 10.381 17.874 1.00 77.62 87 LYS A C 1
ATOM 704 O O . LYS A 1 87 ? -15.707 10.398 17.149 1.00 77.62 87 LYS A O 1
ATOM 709 N N . PRO A 1 88 ? -17.917 10.056 17.393 1.00 74.50 88 PRO A N 1
ATOM 710 C CA . PRO A 1 88 ? -18.109 9.722 15.990 1.00 74.50 88 PRO A CA 1
ATOM 711 C C . PRO A 1 88 ? -17.807 10.946 15.113 1.00 74.50 88 PRO A C 1
ATOM 713 O O . PRO A 1 88 ? -18.397 12.009 15.295 1.00 74.50 88 PRO A O 1
ATOM 716 N N . MET A 1 89 ? -16.898 10.796 14.147 1.00 74.62 89 MET A N 1
ATOM 717 C CA . MET A 1 89 ? -16.627 11.818 13.133 1.00 74.62 89 MET A CA 1
ATOM 718 C C . MET A 1 89 ? -17.443 11.554 11.867 1.00 74.62 89 MET A C 1
ATOM 720 O O . MET A 1 89 ? -17.498 10.427 11.368 1.00 74.62 89 MET A O 1
ATOM 724 N N . ALA A 1 90 ? -18.070 12.606 11.337 1.00 77.94 90 ALA A N 1
ATOM 725 C CA . ALA A 1 90 ? -18.858 12.527 10.114 1.00 77.94 90 ALA A CA 1
ATOM 726 C C . ALA A 1 90 ? -17.956 12.453 8.872 1.00 77.94 90 ALA A C 1
ATOM 728 O O . ALA A 1 90 ? -16.965 13.173 8.754 1.00 77.94 90 ALA A O 1
ATOM 729 N N . ILE A 1 91 ? -18.329 11.601 7.915 1.00 77.62 91 ILE A N 1
ATOM 730 C CA . ILE A 1 91 ? -17.687 11.545 6.599 1.00 77.62 91 ILE A CA 1
ATOM 731 C C . ILE A 1 91 ? -18.192 12.746 5.793 1.00 77.62 91 ILE A C 1
ATOM 733 O O . ILE A 1 91 ? -19.352 12.762 5.389 1.00 77.62 91 ILE A O 1
ATOM 737 N N . VAL A 1 92 ? -17.333 13.748 5.595 1.00 81.62 92 VAL A N 1
ATOM 738 C CA 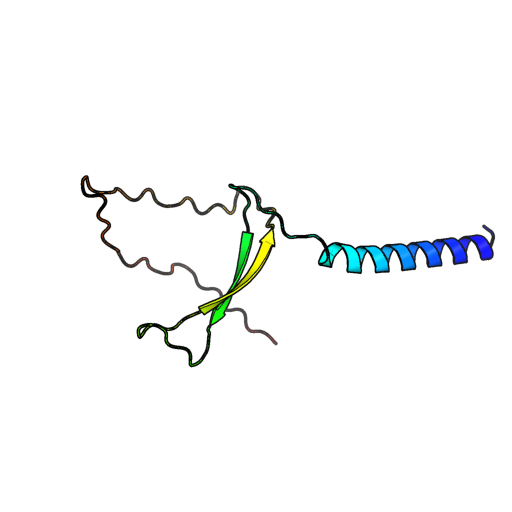. VAL A 1 92 ? -17.694 15.021 4.941 1.00 81.62 92 VAL A CA 1
ATOM 739 C C . VAL A 1 92 ? -17.810 14.881 3.422 1.00 81.62 92 VAL A C 1
ATOM 741 O O . VAL A 1 92 ? -18.675 15.505 2.818 1.00 81.62 92 VAL A O 1
ATOM 744 N N . ASP A 1 93 ? -16.978 14.040 2.805 1.00 66.12 93 ASP A N 1
ATOM 745 C CA . ASP A 1 93 ? -17.015 13.794 1.363 1.00 66.12 93 ASP A CA 1
ATOM 746 C C . ASP A 1 93 ? -16.788 12.310 1.042 1.00 66.12 93 ASP A C 1
ATOM 748 O O . ASP A 1 93 ? -16.021 11.610 1.712 1.00 66.12 93 ASP A O 1
ATOM 752 N N . ARG A 1 94 ? -17.485 11.809 0.018 1.00 77.81 94 ARG A N 1
ATOM 753 C CA . ARG A 1 94 ? -17.429 10.412 -0.425 1.00 77.81 94 ARG A CA 1
ATOM 754 C C . ARG A 1 94 ? -17.480 10.338 -1.945 1.00 77.81 94 ARG A C 1
ATOM 756 O O . ARG A 1 94 ? -18.553 10.350 -2.544 1.00 77.81 94 ARG A O 1
ATOM 763 N N . GLN A 1 95 ? -16.329 10.112 -2.568 1.00 76.56 95 GLN A N 1
ATOM 764 C CA . GLN A 1 95 ? -16.268 9.801 -3.995 1.00 76.56 95 GLN A CA 1
ATOM 765 C C . GLN A 1 95 ? -16.428 8.296 -4.237 1.00 76.56 95 GLN A C 1
ATOM 767 O O . GLN A 1 95 ? -15.668 7.475 -3.721 1.00 76.56 95 GLN A O 1
ATOM 772 N N . ILE A 1 96 ? -17.433 7.920 -5.034 1.00 77.75 96 ILE A N 1
ATOM 773 C CA . ILE A 1 96 ? -17.672 6.533 -5.452 1.00 77.75 96 ILE A CA 1
ATOM 774 C C . ILE A 1 96 ? -17.191 6.374 -6.892 1.00 77.75 96 ILE A C 1
ATOM 776 O O . ILE A 1 96 ? -17.800 6.897 -7.822 1.00 77.75 96 ILE A O 1
ATOM 780 N N . ILE A 1 97 ? -16.121 5.606 -7.083 1.00 73.44 97 ILE A N 1
ATOM 781 C CA . ILE A 1 97 ? -15.619 5.267 -8.416 1.00 73.44 97 ILE A CA 1
ATOM 782 C C . ILE A 1 97 ? -16.332 3.994 -8.891 1.00 73.44 97 ILE A C 1
ATOM 784 O O . ILE A 1 97 ? -16.166 2.928 -8.296 1.00 73.44 97 ILE A O 1
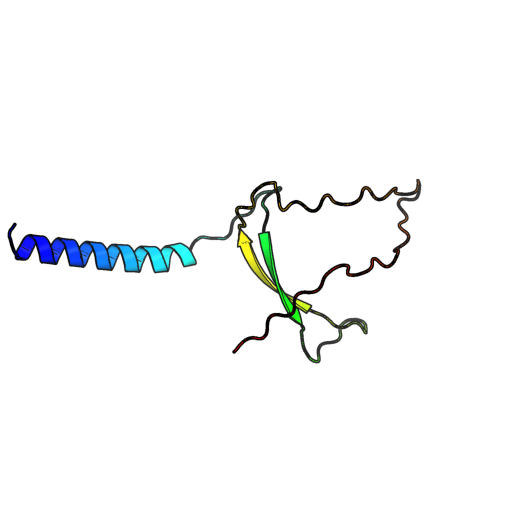ATOM 788 N N . LYS A 1 98 ? -17.128 4.092 -9.965 1.00 56.88 98 LYS A N 1
ATOM 789 C CA . LYS A 1 98 ? -17.657 2.918 -10.678 1.00 56.88 98 LYS A CA 1
ATOM 790 C C . LYS A 1 98 ? -16.572 2.371 -11.601 1.00 56.88 98 LYS A C 1
ATOM 792 O O . LYS A 1 98 ? -16.114 3.069 -12.501 1.00 56.88 98 LYS A O 1
ATOM 797 N N . LEU A 1 99 ? -16.163 1.129 -11.366 1.00 57.91 99 LEU A N 1
ATOM 798 C CA . LEU A 1 99 ? -15.277 0.401 -12.273 1.00 57.91 99 LEU A CA 1
ATOM 799 C C . LEU A 1 99 ? -16.114 -0.163 -13.434 1.00 57.91 99 LEU A C 1
ATOM 801 O O . LEU A 1 99 ? -17.234 -0.622 -13.201 1.00 57.91 99 LEU A O 1
ATOM 805 N N . ARG A 1 100 ? -15.592 -0.039 -14.660 1.00 68.12 100 ARG A N 1
ATOM 806 C CA . ARG A 1 100 ? -16.236 -0.455 -15.917 1.00 68.12 100 ARG A CA 1
ATOM 807 C C . ARG A 1 100 ? -16.149 -1.961 -16.127 1.00 68.12 100 ARG A C 1
ATOM 809 O O . ARG A 1 100 ? -15.110 -2.536 -15.732 1.00 68.12 100 ARG A O 1
#